Protein AF-A0A7L8S6F4-F1 (afdb_monomer)

Nearest PDB structures (foldseek):
  7e0g-assembly1_A  TM=5.925E-01  e=4.166E-01  Homo sapiens
  7xw8-assembly1_A  TM=5.913E-01  e=4.939E-01  Homo sapiens
  7vqt-assembly1_A  TM=5.983E-01  e=5.857E-01  Homo sapiens
  7vqu-assembly1_A  TM=6.036E-01  e=7.350E-01  Homo sapiens

Radius of gyration: 24.39 Å; Cα contacts (8 Å, |Δi|>4): 99; chains: 1; bounding box: 61×36×67 Å

Sequence (173 aa):
MVETLMPSITRRNLLSTAAASISASNVPLAGSTSPPLQEGNHSDPVLPLWEKWFTTHKHCGELCRQQQRLETRLFEIVRDLTDDERDEAWNAADEALGYSRACQAEAEIMNEEQSLVKALWNTPARSLVGIIAKLHSVVECEDPGDTLKITPWPELRSILTDLVQLNDRGRTI

Secondary structure (DSSP, 8-state):
-----PPPP-TTTHHHHHHHHHHHHTS---S--PPP--------THHHHHHHHHHHHHHHHHHHHHHHHHHHHHHHHHTTS-HHHHHHHHHHHHHHH-HHHHHHHHHHHHHHHHHHHHHHHHSPP-SHHHHHHHHHHHHHHHSTTS---STTHHHHHHHHHHHHHHHHHHT--

Structure (mmCIF, N/CA/C/O backbone):
data_AF-A0A7L8S6F4-F1
#
_entry.id   AF-A0A7L8S6F4-F1
#
loop_
_atom_site.group_PDB
_atom_site.id
_atom_site.type_symbol
_atom_site.label_atom_id
_atom_site.label_alt_id
_atom_site.label_comp_id
_atom_site.label_asym_id
_atom_site.label_entity_id
_atom_site.label_seq_id
_atom_site.pdbx_PDB_ins_code
_atom_site.Cartn_x
_atom_site.Cartn_y
_atom_site.Cartn_z
_atom_site.occupancy
_atom_site.B_iso_or_equiv
_atom_site.auth_seq_id
_atom_site.auth_comp_id
_atom_site.auth_asym_id
_atom_site.auth_atom_id
_atom_site.pdbx_PDB_model_num
ATOM 1 N N . MET A 1 1 ? -28.296 21.340 30.838 1.00 33.81 1 MET A N 1
ATOM 2 C CA . MET A 1 1 ? -27.771 20.275 29.958 1.00 33.81 1 MET A CA 1
ATOM 3 C C . MET A 1 1 ? -26.275 20.478 29.851 1.00 33.81 1 MET A C 1
ATOM 5 O O . MET A 1 1 ? -25.868 21.478 29.281 1.00 33.81 1 MET A O 1
ATOM 9 N N . VAL A 1 2 ? -25.474 19.623 30.489 1.00 31.45 2 VAL A N 1
ATOM 10 C CA . VAL A 1 2 ? -24.012 19.696 30.377 1.00 31.45 2 VAL A CA 1
ATOM 11 C C . VAL A 1 2 ? -23.629 18.815 29.195 1.00 31.45 2 VAL A C 1
ATOM 13 O O . VAL A 1 2 ? -23.638 17.591 29.292 1.00 31.45 2 VAL A O 1
ATOM 16 N N . GLU A 1 3 ? -23.409 19.445 28.049 1.00 36.94 3 GLU A N 1
ATOM 17 C CA . GLU A 1 3 ? -22.906 18.795 26.845 1.00 36.94 3 GLU A CA 1
ATOM 18 C C . GLU A 1 3 ? -21.477 18.332 27.153 1.00 36.94 3 GLU A C 1
ATOM 20 O O . GLU A 1 3 ? -20.541 19.128 27.222 1.00 36.94 3 GLU A O 1
ATOM 25 N N . THR A 1 4 ? -21.317 17.050 27.487 1.00 38.44 4 THR A N 1
ATOM 26 C CA . THR A 1 4 ? -19.996 16.483 27.775 1.00 38.44 4 THR A CA 1
ATOM 27 C C . THR A 1 4 ? -19.293 16.294 26.441 1.00 38.44 4 THR A C 1
ATOM 29 O O . THR A 1 4 ? -19.405 15.249 25.805 1.00 38.44 4 THR A O 1
ATOM 32 N N . LEU A 1 5 ? -18.617 17.348 25.986 1.00 46.56 5 LEU A N 1
ATOM 33 C CA . LEU A 1 5 ? -17.735 17.306 24.831 1.00 46.56 5 LEU A CA 1
ATOM 34 C C . LEU A 1 5 ? -16.648 16.267 25.140 1.00 46.56 5 LEU A C 1
ATOM 36 O O . LEU A 1 5 ? -15.807 16.489 26.014 1.00 46.56 5 LEU A O 1
ATOM 40 N N . MET A 1 6 ? -16.701 15.103 24.489 1.00 52.06 6 MET A N 1
ATOM 41 C CA . MET A 1 6 ? -15.647 14.098 24.621 1.00 52.06 6 MET A CA 1
ATOM 42 C C . MET A 1 6 ? -14.307 14.775 24.297 1.00 52.06 6 MET A C 1
ATOM 44 O O . MET A 1 6 ? -14.190 15.402 23.238 1.00 52.06 6 MET A O 1
ATOM 48 N N . PRO A 1 7 ? -13.311 14.718 25.197 1.00 58.59 7 PRO A N 1
ATOM 49 C CA . PRO A 1 7 ? -12.035 15.366 24.956 1.00 58.59 7 PRO A CA 1
ATOM 50 C C . PRO A 1 7 ? -11.411 14.776 23.694 1.00 58.59 7 PRO A C 1
ATOM 52 O O . PRO A 1 7 ? -11.362 13.557 23.523 1.00 58.59 7 PRO A O 1
ATOM 55 N N . SER A 1 8 ? -10.929 15.648 22.809 1.00 68.44 8 SER A N 1
ATOM 56 C CA . SER A 1 8 ? -10.252 15.213 21.592 1.00 68.44 8 SER A CA 1
ATOM 57 C C . SER A 1 8 ? -9.053 14.333 21.962 1.00 68.44 8 SER A C 1
ATOM 59 O O . SER A 1 8 ? -8.236 14.689 22.825 1.00 68.44 8 SER A O 1
ATOM 61 N N . ILE A 1 9 ? -8.969 13.154 21.348 1.00 77.94 9 ILE A N 1
ATOM 62 C CA . ILE A 1 9 ? -7.854 12.236 21.558 1.00 77.94 9 ILE A CA 1
ATOM 63 C C . ILE A 1 9 ? -6.636 12.814 20.835 1.00 77.94 9 ILE A C 1
ATOM 65 O O . ILE A 1 9 ? -6.632 13.033 19.628 1.00 77.94 9 ILE A O 1
ATOM 69 N N . THR A 1 10 ? -5.584 13.062 21.598 1.00 80.25 10 THR A N 1
ATOM 70 C CA . THR A 1 10 ? -4.287 13.564 21.147 1.00 80.25 10 THR A CA 1
ATOM 71 C C . THR A 1 10 ? -3.227 12.498 21.381 1.00 80.25 10 THR A C 1
ATOM 73 O O . THR A 1 10 ? -3.386 11.614 22.223 1.00 80.25 10 THR A O 1
ATOM 76 N N . ARG A 1 11 ? -2.069 12.622 20.726 1.00 80.19 11 ARG A N 1
ATOM 77 C CA . ARG A 1 11 ? -0.928 11.723 20.974 1.00 80.19 11 ARG A CA 1
ATOM 78 C C . ARG A 1 11 ? -0.573 11.607 22.466 1.00 80.19 11 ARG A C 1
ATOM 80 O O . ARG A 1 11 ? -0.154 10.546 22.910 1.00 80.19 11 ARG A O 1
ATOM 87 N N . ARG A 1 12 ? -0.730 12.692 23.237 1.00 82.00 12 ARG A N 1
ATOM 88 C CA . ARG A 1 12 ? -0.308 12.769 24.644 1.00 82.00 12 ARG A CA 1
ATOM 89 C C . ARG A 1 12 ? -1.273 12.079 25.612 1.00 82.00 12 ARG A C 1
ATOM 91 O O . ARG A 1 12 ? -0.820 11.591 26.639 1.00 82.00 12 ARG A O 1
ATOM 98 N N . ASN A 1 13 ? -2.572 12.050 25.310 1.00 87.31 13 ASN A N 1
ATOM 99 C CA . ASN A 1 13 ? -3.585 11.440 26.182 1.00 87.31 13 ASN A CA 1
ATOM 100 C C . ASN A 1 13 ? -4.117 10.096 25.656 1.00 87.31 13 ASN A C 1
ATOM 102 O O . ASN A 1 13 ? -4.720 9.375 26.442 1.00 87.31 13 ASN A O 1
ATOM 106 N N . LEU A 1 14 ? -3.829 9.715 24.402 1.00 86.25 14 LEU A N 1
ATOM 107 C CA . LEU A 1 14 ? -4.298 8.477 23.762 1.00 86.25 14 LEU A CA 1
ATOM 108 C C . LEU A 1 14 ? -4.160 7.237 24.656 1.00 86.25 14 LEU A C 1
ATOM 110 O O . LEU A 1 14 ? -5.142 6.536 24.885 1.00 86.25 14 LEU A O 1
ATOM 114 N N . LEU A 1 15 ? -2.961 6.988 25.192 1.00 88.50 15 LEU A N 1
ATOM 115 C CA . LEU A 1 15 ? -2.701 5.809 26.027 1.00 88.50 15 LEU A CA 1
ATOM 116 C C . LEU A 1 15 ? -3.517 5.827 27.327 1.00 88.50 15 LEU A C 1
ATOM 118 O O . LEU A 1 15 ? -4.040 4.799 27.746 1.00 88.50 15 LEU A O 1
ATOM 122 N N . SER A 1 16 ? -3.665 7.000 27.947 1.00 87.06 16 SER A N 1
ATOM 123 C CA . SER A 1 16 ? -4.456 7.156 29.171 1.00 87.06 16 SER A CA 1
ATOM 124 C C . SER A 1 16 ? -5.954 7.001 28.897 1.00 87.06 16 SER A C 1
ATOM 126 O O . SER A 1 16 ? -6.641 6.313 29.647 1.00 87.06 16 SER A O 1
ATOM 128 N N . THR A 1 17 ? -6.453 7.564 27.794 1.00 85.69 17 THR A N 1
ATOM 129 C CA . THR A 1 17 ? -7.844 7.409 27.353 1.00 85.69 17 THR A CA 1
ATOM 130 C C . THR A 1 17 ? -8.177 5.946 27.045 1.00 85.69 17 THR A C 1
ATOM 132 O O . THR A 1 17 ? -9.228 5.456 27.464 1.00 85.69 17 THR A O 1
ATOM 135 N N . ALA A 1 18 ? -7.274 5.222 26.376 1.00 86.69 18 ALA A N 1
ATOM 136 C CA . ALA A 1 18 ? -7.428 3.789 26.136 1.00 86.69 18 ALA A CA 1
ATOM 137 C C . ALA A 1 18 ? -7.465 2.997 27.456 1.00 86.69 18 ALA A C 1
ATOM 139 O O . ALA A 1 18 ? -8.395 2.224 27.682 1.00 86.69 18 ALA A O 1
ATOM 140 N N . ALA A 1 19 ? -6.522 3.252 28.372 1.00 86.69 19 ALA A N 1
ATOM 141 C CA . ALA A 1 19 ? -6.477 2.597 29.682 1.00 86.69 19 ALA A CA 1
ATOM 142 C C . ALA A 1 19 ? -7.744 2.849 30.523 1.00 86.69 19 ALA A C 1
ATOM 144 O O . ALA A 1 19 ? -8.267 1.927 31.156 1.00 86.69 19 ALA A O 1
ATOM 145 N N . ALA A 1 20 ? -8.276 4.074 30.498 1.00 86.88 20 ALA A N 1
ATOM 146 C CA . ALA A 1 20 ? -9.520 4.419 31.180 1.00 86.88 20 ALA A CA 1
ATOM 147 C C . ALA A 1 20 ? -10.725 3.669 30.588 1.00 86.88 20 ALA A C 1
ATOM 149 O O . ALA A 1 20 ? -11.556 3.167 31.339 1.00 86.88 20 ALA A O 1
ATOM 150 N N . SER A 1 21 ? -10.787 3.530 29.260 1.00 84.56 21 SER A N 1
ATOM 151 C CA . SER A 1 21 ? -11.870 2.810 28.569 1.00 84.56 21 SER A CA 1
ATOM 152 C C . SER A 1 21 ? -11.872 1.312 28.903 1.00 84.56 21 SER A C 1
ATOM 154 O O . SER A 1 21 ? -12.925 0.735 29.180 1.00 84.56 21 SER A O 1
ATOM 156 N N . ILE A 1 22 ? -10.686 0.694 28.957 1.00 86.00 22 ILE A N 1
ATOM 157 C CA . ILE A 1 22 ? -10.513 -0.698 29.405 1.00 86.00 22 ILE A CA 1
ATOM 158 C C . ILE A 1 22 ? -10.972 -0.843 30.862 1.00 86.00 22 ILE A C 1
ATOM 160 O O . ILE A 1 22 ? -11.735 -1.749 31.186 1.00 86.00 22 ILE A O 1
ATOM 164 N N . SER A 1 23 ? -10.558 0.082 31.733 1.00 86.81 23 SER A N 1
ATOM 165 C CA . SER A 1 23 ? -10.918 0.051 33.158 1.00 86.81 23 SER A CA 1
ATOM 166 C C . SER A 1 23 ? -12.426 0.217 33.380 1.00 86.81 23 SER A C 1
ATOM 168 O O . SER A 1 23 ? -13.000 -0.469 34.221 1.00 86.81 23 SER A O 1
ATOM 170 N N . ALA A 1 24 ? -13.081 1.084 32.602 1.00 78.06 24 ALA A N 1
ATOM 171 C CA . ALA A 1 24 ? -14.523 1.309 32.671 1.00 78.06 24 ALA A CA 1
ATOM 172 C C . ALA A 1 24 ? -15.339 0.093 32.202 1.00 78.06 24 ALA A C 1
ATOM 174 O O . ALA A 1 24 ? -16.404 -0.173 32.754 1.00 78.06 24 ALA A O 1
ATOM 175 N N . SER A 1 25 ? -14.823 -0.675 31.238 1.00 72.06 25 SER A N 1
ATOM 176 C CA . SER A 1 25 ? -15.494 -1.872 30.704 1.00 72.06 25 SER A CA 1
ATOM 177 C C . SER A 1 25 ? -15.594 -3.021 31.722 1.00 72.06 25 SER A C 1
ATOM 179 O O . SER A 1 25 ? -16.409 -3.922 31.549 1.00 72.06 25 SER A O 1
ATOM 181 N N . ASN A 1 26 ? -14.807 -2.973 32.805 1.00 66.31 26 ASN A N 1
ATOM 182 C CA . ASN A 1 26 ? -14.782 -3.987 33.864 1.00 66.31 26 ASN A CA 1
ATOM 183 C C . ASN A 1 26 ? -15.669 -3.646 35.078 1.00 66.31 26 ASN A C 1
ATOM 185 O O . ASN A 1 26 ? -15.738 -4.434 36.022 1.00 66.31 26 ASN A O 1
ATOM 189 N N . VAL A 1 27 ? -16.331 -2.483 35.092 1.00 67.88 27 VAL A N 1
ATOM 190 C CA . VAL A 1 27 ? -17.218 -2.084 36.194 1.00 67.88 27 VAL A CA 1
ATOM 191 C C . VAL A 1 27 ? -18.644 -2.563 35.894 1.00 67.88 27 VAL A C 1
ATOM 193 O O . VAL A 1 27 ? -19.195 -2.183 34.860 1.00 67.88 27 VAL A O 1
ATOM 196 N N . PRO A 1 28 ? -19.291 -3.351 36.778 1.00 55.34 28 PRO A N 1
ATOM 197 C CA . PRO A 1 28 ? -20.693 -3.713 36.610 1.00 55.34 28 PRO A CA 1
ATOM 198 C C . PRO A 1 28 ? -21.549 -2.446 36.624 1.00 55.34 28 PRO A C 1
ATOM 200 O O . PRO A 1 28 ? -21.630 -1.745 37.635 1.00 55.34 28 PRO A O 1
ATOM 203 N N . LEU A 1 29 ? -22.178 -2.132 35.493 1.00 55.91 29 LEU A N 1
ATOM 204 C CA . LEU A 1 29 ? -23.032 -0.960 35.374 1.00 55.91 29 LEU A CA 1
ATOM 205 C C . LEU A 1 29 ? -24.345 -1.219 36.122 1.00 55.91 29 LEU A C 1
ATOM 207 O O . LEU A 1 29 ? -25.278 -1.819 35.590 1.00 55.91 29 LEU A O 1
ATOM 211 N N . ALA A 1 30 ? -24.419 -0.770 37.374 1.00 50.16 30 ALA A N 1
ATOM 212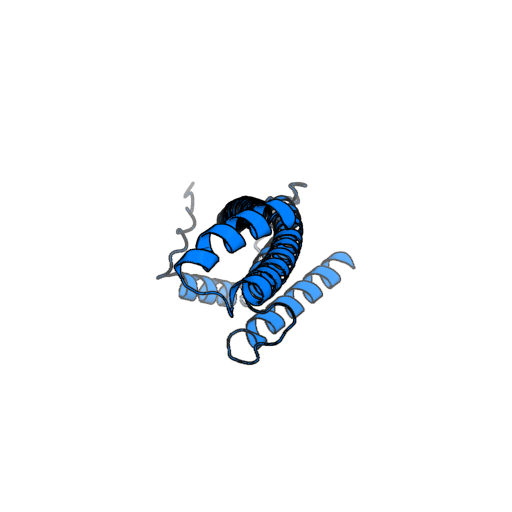 C CA . ALA A 1 30 ? -25.671 -0.715 38.110 1.00 50.16 30 ALA A CA 1
ATOM 213 C C . ALA A 1 30 ? -26.619 0.282 37.416 1.00 50.16 30 ALA A C 1
ATOM 215 O O . ALA A 1 30 ? -26.468 1.494 37.543 1.00 50.16 30 ALA A O 1
ATOM 216 N N . GLY A 1 31 ? -27.592 -0.242 36.667 1.00 53.81 31 GLY A N 1
ATOM 217 C CA . GLY A 1 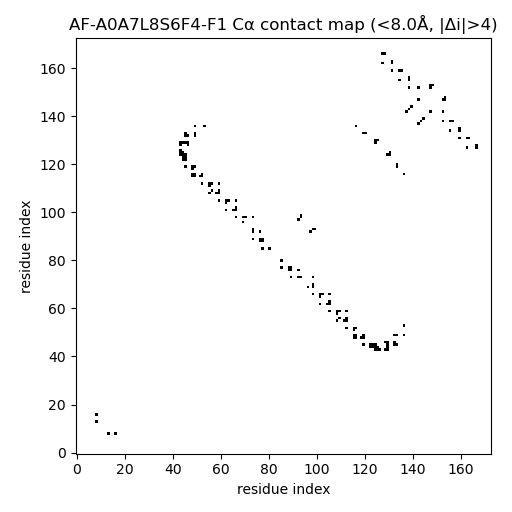31 ? -28.826 0.467 36.325 1.00 53.81 31 GLY A CA 1
ATOM 218 C C . GLY A 1 31 ? -28.744 1.583 35.280 1.00 53.81 31 GLY A C 1
ATOM 219 O O . GLY A 1 31 ? -29.536 2.516 35.367 1.00 53.81 31 GLY A O 1
ATOM 220 N N . SER A 1 32 ? -27.855 1.508 34.285 1.00 48.53 32 SER A N 1
ATOM 221 C CA . SER A 1 32 ? -27.918 2.438 33.147 1.00 48.53 32 SER A CA 1
ATOM 222 C C . SER A 1 32 ? -28.590 1.777 31.947 1.00 48.53 32 SER A C 1
ATOM 224 O O . SER A 1 32 ? -27.968 1.018 31.201 1.00 48.53 32 SER A O 1
ATOM 226 N N . THR A 1 33 ? -29.875 2.070 31.755 1.00 48.81 33 THR A N 1
ATOM 227 C CA . THR A 1 33 ? -30.593 1.797 30.508 1.00 48.81 33 THR A CA 1
ATOM 228 C C . THR A 1 33 ? -30.051 2.753 29.447 1.00 48.81 33 THR A C 1
ATOM 230 O O . THR A 1 33 ? -30.617 3.816 29.197 1.00 48.81 33 THR A O 1
ATOM 233 N N . SER A 1 34 ? -28.900 2.417 28.863 1.00 49.72 34 SER A N 1
ATOM 234 C CA . SER A 1 34 ? -28.453 3.100 27.650 1.00 49.72 34 SER A CA 1
ATOM 235 C C . SER A 1 34 ? -29.485 2.816 26.557 1.00 49.72 34 SER A C 1
ATOM 237 O O . SER A 1 34 ? -29.903 1.660 26.423 1.00 49.72 34 SER A O 1
ATOM 239 N N . PRO A 1 35 ? -29.935 3.827 25.792 1.00 44.19 35 PRO A N 1
ATOM 240 C CA . PRO A 1 35 ? -30.731 3.570 24.603 1.00 44.19 35 PRO A CA 1
ATOM 241 C C . PRO A 1 35 ? -29.958 2.575 23.731 1.00 44.19 35 PRO A C 1
ATOM 243 O O . PRO A 1 35 ? -28.730 2.706 23.651 1.00 44.19 35 PRO A O 1
ATOM 246 N N . PRO A 1 36 ? -30.621 1.586 23.104 1.00 43.25 36 PRO A N 1
ATOM 247 C CA . PRO A 1 36 ? -29.945 0.720 22.150 1.00 43.25 36 PRO A CA 1
ATOM 248 C C . PRO A 1 36 ? -29.215 1.625 21.161 1.00 43.25 36 PRO A C 1
ATOM 250 O O . PRO A 1 36 ? -29.810 2.586 20.660 1.00 43.25 36 PRO A O 1
ATOM 253 N N . LEU A 1 37 ? -27.914 1.370 20.970 1.00 50.16 37 LEU A N 1
ATOM 254 C CA . LEU A 1 37 ? -27.124 2.025 19.936 1.00 50.16 37 LEU A CA 1
ATOM 255 C C . LEU A 1 37 ? -27.976 1.959 18.677 1.00 50.16 37 LEU A C 1
ATOM 257 O O . LEU A 1 37 ? -28.297 0.866 18.219 1.00 50.16 37 LEU A O 1
ATOM 261 N N . GLN A 1 38 ? -28.449 3.112 18.204 1.00 46.22 38 GLN A N 1
ATOM 262 C CA . GLN A 1 38 ? -29.207 3.160 16.971 1.00 46.22 38 GLN A CA 1
ATOM 263 C C . GLN A 1 38 ? -28.276 2.592 15.905 1.00 46.22 38 GLN A C 1
ATOM 265 O O . GLN A 1 38 ? -27.339 3.268 15.480 1.00 46.22 38 GLN A O 1
ATOM 270 N N . GLU A 1 39 ? -28.531 1.349 15.498 1.00 48.00 39 GLU A N 1
ATOM 271 C CA . GLU A 1 39 ? -28.074 0.759 14.247 1.00 48.00 39 GLU A CA 1
ATOM 272 C C . GLU A 1 39 ? -28.745 1.542 13.113 1.00 48.00 39 GLU A C 1
ATOM 274 O O . GLU A 1 39 ? -29.590 1.061 12.363 1.00 48.00 39 GLU A O 1
ATOM 279 N N . GLY A 1 40 ? -28.422 2.832 13.020 1.00 46.78 40 GLY A N 1
ATOM 280 C CA . GLY A 1 40 ? -28.586 3.563 11.789 1.00 46.78 40 GLY A CA 1
ATOM 281 C C . GLY A 1 40 ? -27.735 2.815 10.782 1.00 46.78 40 GLY A C 1
ATOM 282 O O . GLY A 1 40 ? -26.536 2.659 10.999 1.00 46.78 40 GLY A O 1
ATOM 283 N N . ASN A 1 41 ? -28.383 2.336 9.723 1.00 55.19 41 ASN A N 1
ATOM 284 C CA . ASN A 1 41 ? -27.862 1.601 8.568 1.00 55.19 41 ASN A CA 1
ATOM 285 C C . ASN A 1 41 ? -26.812 2.403 7.756 1.00 55.19 41 ASN A C 1
ATOM 287 O O . ASN A 1 41 ? -26.786 2.410 6.527 1.00 55.19 41 ASN A O 1
ATOM 291 N N . HIS A 1 42 ? -25.981 3.179 8.442 1.00 60.72 42 HIS A N 1
ATOM 292 C CA . HIS A 1 42 ? -24.924 3.990 7.895 1.00 60.72 42 HIS A CA 1
ATOM 293 C C . HIS A 1 42 ? -23.727 3.075 7.692 1.00 60.72 42 HIS A C 1
ATOM 295 O O . HIS A 1 42 ? -22.948 2.840 8.616 1.00 60.72 42 HIS A O 1
ATOM 301 N N . SER A 1 43 ? -23.613 2.552 6.470 1.00 82.81 43 SER A N 1
ATOM 302 C CA . SER A 1 43 ? -22.406 1.885 5.987 1.00 82.81 43 SER A CA 1
ATOM 303 C C . SER A 1 43 ? -21.165 2.647 6.452 1.00 82.81 43 SER A C 1
ATOM 305 O O . SER A 1 43 ? -21.107 3.877 6.354 1.00 82.81 43 SER A O 1
ATOM 307 N N . ASP A 1 44 ? -20.182 1.922 6.979 1.00 90.88 44 ASP A N 1
ATOM 308 C CA . ASP A 1 44 ? -18.964 2.529 7.498 1.00 90.88 44 ASP A CA 1
ATOM 309 C C . ASP A 1 44 ? -18.235 3.288 6.368 1.00 90.88 44 ASP A C 1
ATOM 311 O O . ASP A 1 44 ? -17.955 2.698 5.318 1.00 90.88 44 ASP A O 1
ATOM 315 N N . PRO A 1 45 ? -17.938 4.591 6.545 1.00 94.56 45 PRO A N 1
ATOM 316 C CA . PRO A 1 45 ? -17.349 5.421 5.495 1.00 94.56 45 PRO A CA 1
ATOM 317 C C . PRO A 1 45 ? -15.921 5.004 5.113 1.00 94.56 45 PRO A C 1
ATOM 319 O O . PRO A 1 45 ? -15.429 5.416 4.064 1.00 94.56 45 PRO A O 1
ATOM 322 N N . VAL A 1 46 ? -15.249 4.190 5.934 1.00 95.69 46 VAL A N 1
ATOM 323 C CA . VAL A 1 46 ? -13.911 3.657 5.646 1.00 95.69 46 VAL A CA 1
ATOM 324 C C . VAL A 1 46 ? -13.951 2.588 4.552 1.00 95.69 46 VAL A C 1
ATOM 326 O O . VAL A 1 46 ? -12.999 2.478 3.786 1.00 95.69 46 VAL A O 1
ATOM 329 N N . LEU A 1 47 ? -15.036 1.817 4.441 1.00 95.69 47 LEU A N 1
ATOM 330 C CA . LEU A 1 47 ? -15.103 0.660 3.539 1.00 95.69 47 LEU A CA 1
ATOM 331 C C . LEU A 1 47 ? -14.942 0.998 2.051 1.00 95.69 47 LEU A C 1
ATOM 333 O O . LEU A 1 47 ? -14.078 0.385 1.427 1.00 95.69 47 LEU A O 1
ATOM 337 N N . PRO A 1 48 ? -15.668 1.973 1.465 1.00 96.50 48 PRO A N 1
ATOM 338 C CA . PRO A 1 48 ? -15.465 2.314 0.056 1.00 96.50 48 PRO A CA 1
ATOM 339 C C . PRO A 1 48 ? -14.056 2.863 -0.221 1.00 96.50 48 PRO A C 1
ATOM 341 O O . PRO A 1 48 ? -13.504 2.646 -1.298 1.00 96.50 48 PRO A O 1
ATOM 344 N N . LEU A 1 49 ? -13.444 3.551 0.752 1.00 97.75 49 LEU A N 1
ATOM 345 C CA . LEU A 1 49 ? -12.059 4.017 0.641 1.00 97.75 49 LEU A CA 1
ATOM 346 C C . LEU A 1 49 ? -11.075 2.848 0.673 1.00 97.75 49 LEU A C 1
ATOM 348 O O . LEU A 1 49 ? -10.122 2.843 -0.100 1.00 97.75 49 LEU A O 1
ATOM 352 N N . TRP A 1 50 ? -11.314 1.864 1.542 1.00 97.94 50 TRP A N 1
ATOM 353 C CA . TRP A 1 50 ? -10.493 0.662 1.648 1.00 97.94 50 TRP A CA 1
ATOM 354 C C . TRP A 1 50 ? -10.583 -0.205 0.398 1.00 97.94 50 TRP A C 1
ATOM 356 O O . TRP A 1 50 ? -9.550 -0.621 -0.107 1.00 97.94 50 TRP A O 1
ATOM 366 N N . GLU A 1 51 ? -11.781 -0.430 -0.139 1.00 97.69 51 GLU A N 1
ATOM 367 C CA . GLU A 1 51 ? -11.974 -1.230 -1.354 1.00 97.69 51 GLU A CA 1
ATOM 368 C C . GLU A 1 51 ? -11.262 -0.597 -2.554 1.00 97.69 51 GLU A C 1
ATOM 370 O O . GLU A 1 51 ? -10.525 -1.267 -3.289 1.00 97.69 51 GLU A O 1
ATOM 375 N N . LYS A 1 52 ? -11.423 0.724 -2.710 1.00 97.81 52 LYS A N 1
ATOM 376 C CA . LYS A 1 52 ? -10.737 1.468 -3.761 1.00 97.81 52 LYS A CA 1
ATOM 377 C C . LYS A 1 52 ? -9.222 1.441 -3.554 1.00 97.81 52 LYS A C 1
ATOM 379 O O . LYS A 1 52 ? -8.503 1.100 -4.486 1.00 97.81 52 LYS A O 1
ATOM 384 N N . TRP A 1 53 ? -8.743 1.733 -2.341 1.00 97.88 53 TRP A N 1
ATOM 385 C CA . TRP A 1 53 ? -7.318 1.658 -2.007 1.00 97.88 53 TRP A CA 1
ATOM 386 C C . TRP A 1 53 ? -6.742 0.273 -2.299 1.00 97.88 53 TRP A C 1
ATOM 388 O O . TRP A 1 53 ? -5.720 0.188 -2.962 1.00 97.88 53 TRP A O 1
ATOM 398 N N . PHE A 1 54 ? -7.394 -0.807 -1.867 1.00 96.88 54 PHE A N 1
ATOM 399 C CA . PHE A 1 54 ? -6.875 -2.164 -2.024 1.00 96.88 54 PHE A CA 1
ATOM 400 C C . PHE A 1 54 ? -6.760 -2.559 -3.499 1.00 96.88 54 PHE A C 1
ATOM 402 O O . PHE A 1 54 ? -5.752 -3.131 -3.911 1.00 96.88 54 PHE A O 1
ATOM 409 N N . THR A 1 55 ? -7.745 -2.183 -4.318 1.00 97.38 55 THR A N 1
ATOM 410 C CA . THR A 1 55 ? -7.689 -2.386 -5.773 1.00 97.38 55 THR A CA 1
ATOM 411 C C . THR A 1 55 ? -6.537 -1.595 -6.401 1.00 97.38 55 THR A C 1
ATOM 413 O O . THR A 1 55 ? -5.743 -2.155 -7.160 1.00 97.38 55 THR A O 1
ATOM 416 N N . THR A 1 56 ? -6.398 -0.312 -6.051 1.00 97.19 56 THR A N 1
ATOM 417 C CA . THR A 1 56 ? -5.307 0.547 -6.535 1.00 97.19 56 THR A CA 1
ATOM 418 C C . THR A 1 56 ? -3.937 0.042 -6.070 1.00 97.19 56 THR A C 1
ATOM 420 O O . THR A 1 56 ? -3.015 0.000 -6.874 1.00 97.19 56 THR A O 1
ATOM 423 N N . HIS A 1 57 ? -3.807 -0.426 -4.827 1.00 95.88 57 HIS A N 1
ATOM 424 C CA . HIS A 1 57 ? -2.583 -0.997 -4.256 1.00 95.88 57 HIS A CA 1
ATOM 425 C C . HIS A 1 57 ? -2.116 -2.237 -5.031 1.00 95.88 57 HIS A C 1
ATOM 427 O O . HIS A 1 57 ? -0.941 -2.365 -5.381 1.00 95.88 57 HIS A O 1
ATOM 433 N N . LYS A 1 58 ? -3.042 -3.142 -5.382 1.00 95.62 58 LYS A N 1
ATOM 434 C CA . LYS A 1 58 ? -2.714 -4.305 -6.223 1.00 95.62 58 LYS A CA 1
ATOM 435 C C . LYS A 1 58 ? -2.219 -3.882 -7.603 1.00 95.62 58 LYS A C 1
ATOM 437 O O . LYS A 1 58 ? -1.209 -4.414 -8.064 1.00 95.62 58 LYS A O 1
ATOM 442 N N . HIS A 1 59 ? -2.876 -2.900 -8.216 1.00 96.25 59 HIS A N 1
ATOM 443 C CA . HIS A 1 59 ? -2.474 -2.376 -9.519 1.00 96.25 59 HIS A CA 1
ATOM 444 C C . HIS A 1 59 ? -1.114 -1.658 -9.458 1.00 96.25 59 HIS A C 1
ATOM 446 O O . HIS A 1 59 ? -0.268 -1.873 -10.323 1.00 96.25 59 HIS A O 1
ATOM 452 N N . CYS A 1 60 ? -0.851 -0.888 -8.401 1.00 95.00 60 CYS A N 1
ATOM 453 C CA . CYS A 1 60 ? 0.445 -0.260 -8.141 1.00 95.00 60 CYS A CA 1
ATOM 454 C C . CYS A 1 60 ? 1.565 -1.312 -8.114 1.00 95.00 60 CYS A C 1
ATOM 456 O O . CYS A 1 60 ? 2.543 -1.214 -8.854 1.00 95.00 60 CYS A O 1
ATOM 458 N N . GLY A 1 61 ? 1.366 -2.403 -7.364 1.00 93.69 61 GLY A N 1
ATOM 459 C CA . GLY A 1 61 ? 2.318 -3.513 -7.318 1.00 93.69 61 GLY A CA 1
ATOM 460 C C . GLY A 1 61 ? 2.514 -4.225 -8.663 1.00 93.69 61 GLY A C 1
ATOM 461 O O . GLY A 1 61 ? 3.601 -4.733 -8.942 1.00 93.69 61 GLY A O 1
ATOM 462 N N . GLU A 1 62 ? 1.489 -4.288 -9.514 1.00 96.06 62 GLU A N 1
ATOM 463 C CA . GLU A 1 62 ? 1.616 -4.819 -10.875 1.00 96.06 62 GLU A CA 1
ATOM 464 C C . GLU A 1 62 ? 2.437 -3.900 -11.776 1.00 96.06 62 GLU A C 1
ATOM 466 O O . GLU A 1 62 ? 3.360 -4.390 -12.430 1.00 96.06 62 GLU A O 1
ATOM 471 N N . LEU A 1 63 ? 2.150 -2.596 -11.781 1.00 96.12 63 LEU A N 1
ATOM 472 C CA . LEU A 1 63 ? 2.889 -1.619 -12.580 1.00 96.12 63 LEU A CA 1
ATOM 473 C C . LEU A 1 63 ? 4.350 -1.523 -12.151 1.00 96.12 63 LEU A C 1
ATOM 475 O O . LEU A 1 63 ? 5.216 -1.565 -13.019 1.00 96.12 63 LEU A O 1
ATOM 479 N N . CYS A 1 64 ? 4.631 -1.533 -10.848 1.00 94.81 64 CYS A N 1
ATOM 480 C CA . CYS A 1 64 ? 5.996 -1.551 -10.326 1.00 94.81 64 CYS A CA 1
ATOM 481 C C . CYS A 1 64 ? 6.779 -2.772 -10.834 1.00 94.81 64 CYS A C 1
ATOM 483 O O . CYS A 1 64 ? 7.886 -2.657 -11.358 1.00 94.81 64 CYS A O 1
ATOM 485 N N . ARG A 1 65 ? 6.171 -3.968 -10.806 1.00 95.75 65 ARG A N 1
ATOM 486 C CA . ARG A 1 65 ? 6.800 -5.174 -11.376 1.00 95.75 65 ARG A CA 1
ATOM 487 C C . ARG A 1 65 ? 7.031 -5.066 -12.884 1.00 95.75 65 ARG A C 1
ATOM 489 O O . ARG A 1 65 ? 7.995 -5.644 -13.385 1.00 95.75 65 ARG A O 1
ATOM 496 N N . GLN A 1 66 ? 6.149 -4.394 -13.624 1.00 96.12 66 GLN A N 1
ATOM 497 C CA . GLN A 1 66 ? 6.358 -4.167 -15.057 1.00 96.12 66 GLN A CA 1
ATOM 498 C C . GLN A 1 66 ? 7.476 -3.152 -15.307 1.00 96.12 66 GLN A C 1
ATOM 500 O O . GLN A 1 66 ? 8.338 -3.424 -16.142 1.00 96.12 66 GLN A O 1
ATOM 505 N N . GLN A 1 67 ? 7.513 -2.043 -14.564 1.00 95.56 67 GLN A N 1
ATOM 506 C CA . GLN A 1 67 ? 8.584 -1.050 -14.637 1.00 95.56 67 GLN A CA 1
ATOM 507 C C . GLN A 1 67 ? 9.942 -1.705 -14.354 1.00 95.56 67 GLN A C 1
ATOM 509 O O . GLN A 1 67 ? 10.828 -1.602 -15.196 1.00 95.56 67 GLN A O 1
ATOM 514 N N . GLN A 1 68 ? 10.075 -2.498 -13.285 1.00 95.81 68 GLN A N 1
ATOM 515 C CA . GLN A 1 68 ? 11.335 -3.171 -12.927 1.00 95.81 68 GLN A CA 1
ATOM 516 C C . GLN A 1 68 ? 11.816 -4.144 -14.012 1.00 95.81 68 GLN A C 1
ATOM 518 O O . GLN A 1 68 ? 13.014 -4.281 -14.279 1.00 95.81 68 GLN A O 1
ATOM 523 N N . ARG A 1 69 ? 10.881 -4.836 -14.677 1.00 96.81 69 ARG A N 1
ATOM 524 C CA . ARG A 1 69 ? 11.201 -5.706 -15.819 1.00 96.81 69 ARG A CA 1
ATOM 525 C C . ARG A 1 69 ? 11.715 -4.901 -17.004 1.00 96.81 69 ARG A C 1
ATOM 527 O O . ARG A 1 69 ? 12.665 -5.332 -17.652 1.00 96.81 69 ARG A O 1
ATOM 534 N N . LEU A 1 70 ? 11.084 -3.769 -17.309 1.00 96.31 70 LEU A N 1
ATOM 535 C CA . LEU A 1 70 ? 11.511 -2.890 -18.395 1.00 96.31 70 LEU A CA 1
ATOM 536 C C . LEU A 1 70 ? 12.860 -2.239 -18.078 1.00 96.31 70 LEU A C 1
ATOM 538 O O . LEU A 1 70 ? 13.725 -2.247 -18.945 1.00 96.31 70 LEU A O 1
ATOM 542 N N . GLU A 1 71 ? 13.075 -1.797 -16.839 1.00 95.06 71 GLU A N 1
ATOM 543 C CA . GLU A 1 71 ? 14.354 -1.272 -16.350 1.00 95.06 71 GLU A CA 1
ATOM 544 C C . GLU A 1 71 ? 15.476 -2.295 -16.530 1.00 95.06 71 GLU A C 1
ATOM 546 O O . GLU A 1 71 ? 16.516 -1.983 -17.103 1.00 95.06 71 GLU A O 1
ATOM 551 N N . THR A 1 72 ? 15.234 -3.551 -16.142 1.00 96.12 72 THR A N 1
ATOM 552 C CA . THR A 1 72 ? 16.203 -4.640 -16.334 1.00 96.12 72 THR A CA 1
ATOM 553 C C . THR A 1 72 ? 16.558 -4.817 -17.814 1.00 96.12 72 THR A C 1
ATOM 555 O O . THR A 1 72 ? 17.726 -4.970 -18.160 1.00 96.12 72 THR A O 1
ATOM 558 N N . ARG A 1 73 ? 15.565 -4.784 -18.714 1.00 95.44 73 ARG A N 1
ATOM 559 C CA . ARG A 1 73 ? 15.805 -4.929 -20.162 1.00 95.44 73 ARG A CA 1
ATOM 560 C C . ARG A 1 73 ? 16.550 -3.733 -20.743 1.00 95.44 73 ARG A C 1
ATOM 562 O O . ARG A 1 73 ? 17.429 -3.926 -21.574 1.00 95.44 73 ARG A O 1
ATOM 569 N N . LEU A 1 74 ? 16.194 -2.529 -20.312 1.00 93.88 74 LEU A N 1
ATOM 570 C CA . LEU A 1 74 ? 16.828 -1.288 -20.734 1.00 93.88 74 LEU A CA 1
ATOM 571 C C . LEU A 1 74 ? 18.296 -1.266 -20.300 1.00 93.88 74 LEU A C 1
ATOM 573 O O . LEU A 1 74 ? 19.172 -1.014 -21.120 1.00 93.88 74 LEU A O 1
ATOM 577 N N . PHE A 1 75 ? 18.565 -1.649 -19.049 1.00 92.94 75 PHE A N 1
ATOM 578 C CA . PHE A 1 7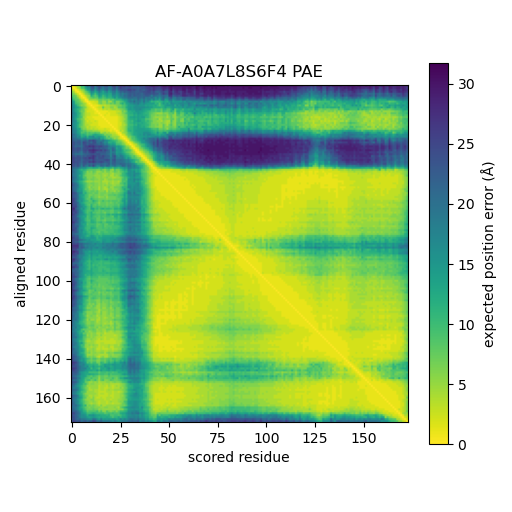5 ? 19.914 -1.797 -18.517 1.00 92.94 75 PHE A CA 1
ATOM 579 C C . PHE A 1 75 ? 20.742 -2.806 -19.321 1.00 92.94 75 PHE A C 1
ATOM 581 O O . PHE A 1 75 ? 21.861 -2.491 -19.708 1.00 92.94 75 PHE A O 1
ATOM 588 N N . GLU A 1 76 ? 20.198 -3.986 -19.636 1.00 94.75 76 GLU A N 1
ATOM 589 C CA . GLU A 1 76 ? 20.909 -4.985 -20.451 1.00 94.75 76 GLU A CA 1
ATOM 590 C C . GLU A 1 76 ? 21.233 -4.491 -21.870 1.00 94.75 76 GLU A C 1
ATOM 592 O O . GLU A 1 76 ? 22.270 -4.862 -22.411 1.00 94.75 76 GLU A O 1
ATOM 597 N N . ILE A 1 77 ? 20.391 -3.642 -22.471 1.00 93.56 77 ILE A N 1
ATOM 598 C CA . ILE A 1 77 ? 20.666 -3.057 -23.795 1.00 93.56 77 ILE A CA 1
ATOM 599 C C . ILE A 1 77 ? 21.850 -2.088 -23.733 1.00 93.56 77 ILE A C 1
ATOM 601 O O . ILE A 1 77 ? 22.670 -2.066 -24.649 1.00 93.56 77 ILE A O 1
ATOM 605 N N . VAL A 1 78 ? 21.937 -1.283 -22.672 1.00 92.81 78 VAL A N 1
ATOM 606 C CA . VAL A 1 78 ? 22.882 -0.160 -22.623 1.00 92.81 78 VAL A CA 1
ATOM 607 C C . VAL A 1 78 ? 24.154 -0.422 -21.815 1.00 92.81 78 VAL A C 1
ATOM 609 O O . VAL A 1 78 ? 25.075 0.393 -21.870 1.00 92.81 78 VAL A O 1
ATOM 612 N N . ARG A 1 79 ? 24.225 -1.525 -21.052 1.00 92.75 79 ARG A N 1
ATOM 613 C CA . ARG A 1 79 ? 25.303 -1.783 -20.075 1.00 92.75 79 ARG A CA 1
ATOM 614 C C . ARG A 1 79 ? 26.708 -1.740 -20.679 1.00 92.75 79 ARG A C 1
ATOM 616 O O . ARG A 1 79 ? 27.620 -1.257 -20.015 1.00 92.75 79 ARG A O 1
ATOM 623 N N . ASP A 1 80 ? 26.871 -2.235 -21.903 1.00 92.94 80 ASP A N 1
ATOM 624 C CA . ASP A 1 80 ? 28.187 -2.403 -22.537 1.00 92.94 80 ASP A CA 1
ATOM 625 C C . ASP A 1 80 ? 28.508 -1.286 -23.556 1.00 92.94 80 ASP A C 1
ATOM 627 O O . ASP A 1 80 ? 29.501 -1.374 -24.280 1.00 92.94 80 ASP A O 1
ATOM 631 N N . LEU A 1 81 ? 27.680 -0.234 -23.614 1.00 92.94 81 LEU A N 1
ATOM 632 C CA . LEU A 1 81 ? 27.849 0.903 -24.522 1.00 92.94 81 LEU A CA 1
ATOM 633 C C . LEU A 1 81 ? 28.730 2.003 -23.920 1.00 92.94 81 LEU A C 1
ATOM 635 O O . LEU A 1 81 ? 28.727 2.247 -22.704 1.00 92.94 81 LEU A O 1
ATOM 639 N N . THR A 1 82 ? 29.443 2.713 -24.798 1.00 91.81 82 THR A N 1
ATOM 640 C CA . THR A 1 82 ? 30.137 3.951 -24.424 1.00 91.81 82 THR A CA 1
ATOM 641 C C . THR A 1 82 ? 29.130 5.019 -23.991 1.00 91.81 82 THR A C 1
ATOM 643 O O . THR A 1 82 ? 27.945 4.929 -24.311 1.00 91.81 82 THR A O 1
ATOM 646 N N . ASP A 1 83 ? 29.574 6.026 -23.237 1.00 85.75 83 ASP A N 1
ATOM 647 C CA . ASP A 1 83 ? 28.661 7.054 -22.719 1.00 85.75 83 ASP A CA 1
ATOM 648 C C . ASP A 1 83 ? 27.942 7.821 -23.851 1.00 85.75 83 ASP A C 1
ATOM 650 O O . ASP A 1 83 ? 26.752 8.092 -23.722 1.00 85.75 83 ASP A O 1
ATOM 654 N N . ASP A 1 84 ? 28.610 8.066 -24.987 1.00 85.75 84 ASP A N 1
ATOM 655 C CA . ASP A 1 84 ? 28.010 8.734 -26.155 1.00 85.75 84 ASP A CA 1
ATOM 656 C C . ASP A 1 84 ? 26.946 7.861 -26.859 1.00 85.75 84 ASP A C 1
ATOM 658 O O . ASP A 1 84 ? 25.918 8.364 -27.306 1.00 85.75 84 ASP A O 1
ATOM 662 N N . GLU A 1 85 ? 27.156 6.542 -26.940 1.00 89.50 85 GLU A N 1
ATOM 663 C CA . GLU A 1 85 ? 26.204 5.592 -27.546 1.00 89.50 85 GLU A CA 1
ATOM 664 C C . GLU A 1 85 ? 25.024 5.272 -26.613 1.00 89.50 85 GLU A C 1
ATOM 666 O O . GLU A 1 85 ? 23.944 4.880 -27.066 1.00 89.50 85 GLU A O 1
ATOM 671 N N . ARG A 1 86 ? 25.222 5.431 -25.298 1.00 90.12 86 ARG A N 1
ATOM 672 C CA . ARG A 1 86 ? 24.244 5.085 -24.264 1.00 90.12 86 ARG A CA 1
ATOM 673 C C . ARG A 1 86 ? 22.981 5.927 -24.355 1.00 90.12 86 ARG A C 1
ATOM 675 O O . ARG A 1 86 ? 21.897 5.358 -24.268 1.00 90.12 86 ARG A O 1
ATOM 682 N N . ASP A 1 87 ? 23.102 7.239 -24.529 1.00 88.44 87 ASP A N 1
ATOM 683 C CA . ASP A 1 87 ? 21.945 8.143 -24.542 1.00 88.44 87 ASP A CA 1
ATOM 684 C C . ASP A 1 87 ? 21.042 7.895 -25.761 1.00 88.44 87 ASP A C 1
ATOM 686 O O . ASP A 1 87 ? 19.814 7.861 -25.643 1.00 88.44 87 ASP A O 1
ATOM 690 N N . GLU A 1 88 ? 21.633 7.667 -26.939 1.00 91.06 88 GLU A N 1
ATOM 691 C CA . GLU A 1 88 ? 20.876 7.340 -28.153 1.00 91.06 88 GLU A CA 1
ATOM 692 C C . GLU A 1 88 ? 20.209 5.963 -28.036 1.00 91.06 88 GLU A C 1
ATOM 694 O O . GLU A 1 88 ? 19.006 5.831 -28.284 1.00 91.06 88 GLU A O 1
ATOM 699 N N . ALA A 1 89 ? 20.953 4.951 -27.580 1.00 91.56 89 ALA A N 1
ATOM 700 C CA . ALA A 1 89 ? 20.418 3.610 -27.373 1.00 91.56 89 ALA A CA 1
ATOM 701 C C . ALA A 1 89 ? 19.328 3.571 -26.294 1.00 91.56 89 ALA A C 1
ATOM 703 O O . ALA A 1 89 ? 18.351 2.837 -26.445 1.00 91.56 89 ALA A O 1
ATOM 704 N N . TRP A 1 90 ? 19.459 4.372 -25.233 1.00 92.56 90 TRP A N 1
ATOM 705 C CA . TRP A 1 90 ? 18.451 4.502 -24.185 1.00 92.56 90 TRP A CA 1
ATOM 706 C C . TRP A 1 90 ? 17.149 5.068 -24.738 1.00 92.56 90 TRP A C 1
ATOM 708 O O . TRP A 1 90 ? 16.099 4.464 -24.540 1.00 92.56 90 TRP A O 1
ATOM 718 N N . ASN A 1 91 ? 17.209 6.186 -25.467 1.00 91.50 91 ASN A N 1
ATOM 719 C CA . ASN A 1 91 ? 16.020 6.807 -26.051 1.00 91.50 91 ASN A CA 1
ATOM 720 C C . ASN A 1 91 ? 15.337 5.879 -27.067 1.00 91.50 91 ASN A C 1
ATOM 722 O O . ASN A 1 91 ? 14.119 5.718 -27.030 1.00 91.50 91 ASN A O 1
ATOM 726 N N . ALA A 1 92 ? 16.111 5.212 -27.930 1.00 93.88 92 ALA A N 1
ATOM 727 C CA . ALA A 1 92 ? 15.572 4.259 -28.899 1.00 93.88 92 ALA A CA 1
ATOM 728 C C . ALA A 1 92 ? 14.939 3.030 -28.220 1.00 93.88 92 ALA A C 1
ATOM 730 O O . ALA A 1 92 ? 13.868 2.563 -28.617 1.00 93.88 92 ALA A O 1
ATOM 731 N N . ALA A 1 93 ? 15.584 2.498 -27.179 1.00 93.31 93 ALA A N 1
ATOM 732 C CA . ALA A 1 93 ? 15.055 1.378 -26.415 1.00 93.31 93 ALA A CA 1
ATOM 733 C C . ALA A 1 93 ? 13.821 1.776 -25.596 1.00 93.31 93 ALA A C 1
ATOM 735 O O . ALA A 1 93 ? 12.879 0.992 -25.515 1.00 93.31 93 ALA A O 1
ATOM 736 N N . ASP A 1 94 ? 13.786 2.984 -25.037 1.00 94.50 94 ASP A N 1
ATOM 737 C CA . ASP A 1 94 ? 12.611 3.523 -24.359 1.00 94.50 94 ASP A CA 1
ATOM 738 C C . ASP A 1 94 ? 11.427 3.685 -25.320 1.00 94.50 94 ASP A C 1
ATOM 740 O O . ASP A 1 94 ? 10.323 3.244 -25.005 1.00 94.50 94 ASP A O 1
ATOM 744 N N . GLU A 1 95 ? 11.645 4.213 -26.526 1.00 94.38 95 GLU A N 1
ATOM 745 C CA . GLU A 1 95 ? 10.599 4.311 -27.551 1.00 94.38 95 GLU A CA 1
ATOM 746 C C . GLU A 1 95 ? 10.052 2.925 -27.938 1.00 94.38 95 GLU A C 1
ATOM 748 O O . GLU A 1 95 ? 8.837 2.732 -28.050 1.00 94.38 95 GLU A O 1
ATOM 753 N N . ALA A 1 96 ? 10.934 1.931 -28.079 1.00 93.88 96 ALA A N 1
ATOM 754 C CA . ALA A 1 96 ? 10.556 0.570 -28.449 1.00 93.88 96 ALA A CA 1
ATOM 755 C C . ALA A 1 96 ? 9.864 -0.211 -27.314 1.00 93.88 96 ALA A C 1
ATOM 757 O O . ALA A 1 96 ? 8.938 -0.988 -27.563 1.00 93.88 96 ALA A O 1
ATOM 758 N N . LEU A 1 97 ? 10.325 -0.049 -26.071 1.00 94.19 97 LEU A N 1
ATOM 759 C CA . LEU A 1 97 ? 9.866 -0.814 -24.906 1.00 94.19 97 LEU A CA 1
ATOM 760 C C . LEU A 1 97 ? 8.753 -0.101 -24.124 1.00 94.19 97 LEU A C 1
ATOM 762 O O . LEU A 1 97 ? 7.963 -0.757 -23.443 1.00 94.19 97 LEU A O 1
ATOM 766 N N . GLY A 1 98 ? 8.673 1.225 -24.229 1.00 94.75 98 GLY A N 1
ATOM 767 C CA . GLY A 1 98 ? 7.741 2.085 -23.507 1.00 94.75 98 GLY A CA 1
ATOM 768 C C . GLY A 1 98 ? 8.052 2.222 -22.016 1.00 94.75 98 GLY A C 1
ATOM 769 O O . GLY A 1 98 ? 7.110 2.257 -21.220 1.00 94.75 98 GLY A O 1
ATOM 770 N N . TYR A 1 99 ? 9.330 2.273 -21.627 1.00 94.50 99 TYR A N 1
ATOM 771 C CA . TYR A 1 99 ? 9.749 2.349 -20.223 1.00 94.50 99 TYR A CA 1
ATOM 772 C C . TYR A 1 99 ? 9.238 3.626 -19.541 1.00 94.50 99 TYR A C 1
ATOM 774 O O . TYR A 1 99 ? 8.547 3.539 -18.529 1.00 94.50 99 TYR A O 1
ATOM 782 N N . SER A 1 100 ? 9.446 4.798 -20.138 1.00 94.88 100 SER A N 1
ATOM 783 C CA . SER A 1 100 ? 8.983 6.089 -19.621 1.00 94.88 100 SER A CA 1
ATOM 784 C C . SER A 1 100 ? 7.464 6.136 -19.458 1.00 94.88 100 SER A C 1
ATOM 786 O O . SER A 1 100 ? 6.963 6.672 -18.471 1.00 94.88 100 SER A O 1
ATOM 788 N N . ARG A 1 101 ? 6.708 5.511 -20.375 1.00 95.69 101 ARG A N 1
ATOM 789 C CA . ARG A 1 101 ? 5.244 5.391 -20.251 1.00 95.69 101 ARG A CA 1
ATOM 790 C C . ARG A 1 101 ? 4.845 4.492 -19.079 1.00 95.69 101 ARG A C 1
ATOM 792 O O . ARG A 1 101 ? 3.871 4.797 -18.397 1.00 95.69 101 ARG A O 1
ATOM 799 N N . ALA A 1 102 ? 5.571 3.398 -18.845 1.00 95.62 102 ALA A N 1
ATOM 800 C CA . ALA A 1 102 ? 5.335 2.531 -17.693 1.00 95.62 102 ALA A CA 1
ATOM 801 C C . ALA A 1 102 ? 5.643 3.255 -16.372 1.00 95.62 102 ALA A C 1
ATOM 803 O O . ALA A 1 102 ? 4.821 3.201 -15.461 1.00 95.62 102 ALA A O 1
ATOM 804 N N . CYS A 1 103 ? 6.749 4.004 -16.306 1.00 94.81 103 CYS A N 1
ATOM 805 C CA . CYS A 1 103 ? 7.090 4.850 -15.158 1.00 94.81 103 CYS A CA 1
ATOM 806 C C . CYS A 1 103 ? 6.021 5.916 -14.890 1.00 94.81 103 CYS A C 1
ATOM 808 O O . CYS A 1 103 ? 5.645 6.145 -13.743 1.00 94.81 103 CYS A O 1
ATOM 810 N N . GLN A 1 104 ? 5.501 6.560 -15.939 1.00 96.94 104 GLN A N 1
ATOM 811 C CA . GLN A 1 104 ? 4.429 7.542 -15.790 1.00 96.94 104 GLN A CA 1
ATOM 812 C C . GLN A 1 104 ? 3.152 6.898 -15.233 1.00 96.94 104 GLN A C 1
ATOM 814 O O . GLN A 1 104 ? 2.571 7.421 -14.284 1.00 96.94 104 GLN A O 1
ATOM 819 N N . ALA A 1 105 ? 2.733 5.757 -15.786 1.00 95.75 105 ALA A N 1
ATOM 820 C CA . ALA A 1 105 ? 1.551 5.045 -15.309 1.00 95.75 105 ALA A CA 1
ATOM 821 C C . ALA A 1 105 ? 1.705 4.596 -13.844 1.00 95.75 105 ALA A C 1
ATOM 823 O O . ALA A 1 105 ? 0.772 4.736 -13.054 1.00 95.75 105 ALA A O 1
ATOM 824 N N . GLU A 1 106 ? 2.884 4.092 -13.466 1.00 95.81 106 GLU A N 1
ATOM 825 C CA . GLU A 1 106 ? 3.196 3.736 -12.079 1.00 95.81 106 GLU A CA 1
ATOM 826 C C . GLU A 1 106 ? 3.085 4.955 -11.155 1.00 95.81 106 GLU A C 1
ATOM 828 O O . GLU A 1 106 ? 2.412 4.886 -10.127 1.00 95.81 106 GLU A O 1
ATOM 833 N N . ALA A 1 107 ? 3.677 6.090 -11.539 1.00 96.12 107 ALA A N 1
ATOM 834 C CA . ALA A 1 107 ? 3.640 7.316 -10.748 1.00 96.12 107 ALA A CA 1
ATOM 835 C C . ALA A 1 107 ? 2.211 7.858 -10.561 1.00 96.12 107 ALA A C 1
ATOM 837 O O . ALA A 1 107 ? 1.851 8.301 -9.468 1.00 96.12 107 ALA A O 1
ATOM 838 N N . GLU A 1 108 ? 1.380 7.807 -11.605 1.00 97.56 108 GLU A N 1
ATOM 839 C CA . GLU A 1 108 ? -0.023 8.229 -11.545 1.00 97.56 108 GLU A CA 1
ATOM 840 C C . GLU A 1 108 ? -0.829 7.371 -10.558 1.00 97.56 108 GLU A C 1
ATOM 842 O O . GLU A 1 108 ? -1.531 7.914 -9.698 1.00 97.56 108 GLU A O 1
ATOM 847 N N . ILE A 1 109 ? -0.680 6.043 -10.624 1.00 96.69 109 ILE A N 1
ATOM 848 C CA . ILE A 1 109 ? -1.363 5.117 -9.711 1.00 96.69 109 ILE A CA 1
ATOM 849 C C . ILE A 1 109 ? -0.845 5.247 -8.284 1.00 96.69 109 ILE A C 1
ATOM 851 O O . ILE A 1 109 ? -1.648 5.262 -7.352 1.00 96.69 109 ILE A O 1
ATOM 855 N N . MET A 1 110 ? 0.464 5.397 -8.093 1.00 94.31 110 MET A N 1
ATOM 856 C CA . MET A 1 110 ? 1.056 5.588 -6.770 1.00 94.31 110 MET A CA 1
ATOM 857 C C . MET A 1 110 ? 0.544 6.876 -6.108 1.00 94.31 110 MET A C 1
ATOM 859 O O . MET A 1 110 ? 0.237 6.893 -4.915 1.00 94.31 110 MET A O 1
ATOM 863 N N . ASN A 1 111 ? 0.377 7.954 -6.880 1.00 97.44 111 ASN A N 1
ATOM 864 C CA . ASN A 1 111 ? -0.214 9.194 -6.381 1.00 97.44 111 ASN A CA 1
ATOM 865 C C . ASN A 1 111 ? -1.701 9.023 -6.012 1.00 97.44 111 ASN A C 1
ATOM 867 O O . ASN A 1 111 ? -2.150 9.536 -4.981 1.00 97.44 111 ASN A O 1
ATOM 871 N N . GLU A 1 112 ? -2.473 8.281 -6.814 1.00 97.06 112 GLU A N 1
ATOM 872 C CA . GLU A 1 112 ? -3.857 7.943 -6.464 1.00 97.06 112 GLU A CA 1
ATOM 873 C C . GLU A 1 11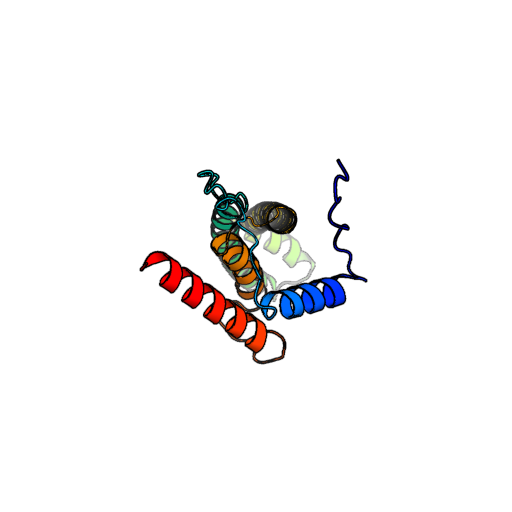2 ? -3.922 7.096 -5.183 1.00 97.06 112 GLU A C 1
ATOM 875 O O . GLU A 1 112 ? -4.685 7.419 -4.268 1.00 97.06 112 GLU A O 1
ATOM 880 N N . GLU A 1 113 ? -3.093 6.059 -5.080 1.00 96.81 113 GLU A N 1
ATOM 881 C CA . GLU A 1 113 ? -2.990 5.197 -3.904 1.00 96.81 113 GLU A CA 1
ATOM 882 C C . GLU A 1 113 ? -2.671 6.009 -2.643 1.00 96.81 113 GLU A C 1
ATOM 884 O O . GLU A 1 113 ? -3.343 5.861 -1.617 1.00 96.81 113 GLU A O 1
ATOM 889 N N . GLN A 1 114 ? -1.700 6.925 -2.731 1.00 94.81 114 GLN A N 1
ATOM 890 C CA . GLN A 1 114 ? -1.306 7.793 -1.625 1.00 94.81 114 GLN A CA 1
ATOM 891 C C . GLN A 1 114 ? -2.454 8.712 -1.177 1.00 94.81 114 GLN A C 1
ATOM 893 O O . GLN A 1 114 ? -2.650 8.953 0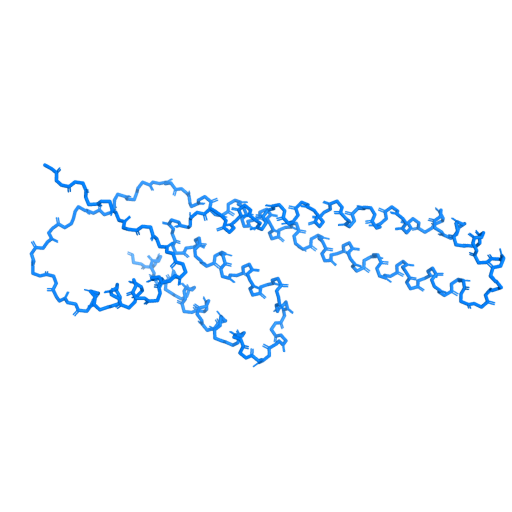.020 1.00 94.81 114 GLN A O 1
ATOM 898 N N . SER A 1 115 ? -3.250 9.214 -2.123 1.00 97.12 115 SER A N 1
ATOM 899 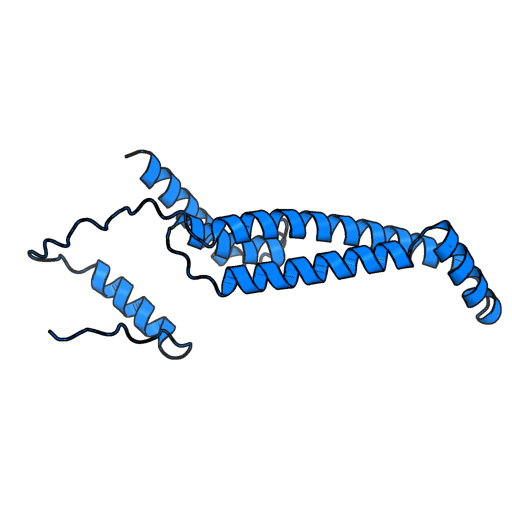C CA . SER A 1 115 ? -4.450 9.995 -1.814 1.00 97.12 115 SER A CA 1
ATOM 900 C C . SER A 1 115 ? -5.498 9.149 -1.082 1.00 97.12 115 SER A C 1
ATOM 902 O O . SER A 1 115 ? -6.054 9.579 -0.064 1.00 97.12 115 SER A O 1
ATOM 904 N N . LEU A 1 116 ? -5.724 7.915 -1.544 1.00 96.81 116 LEU A N 1
ATOM 905 C CA . LEU A 1 116 ? -6.704 6.997 -0.967 1.00 96.81 116 LEU A CA 1
ATOM 906 C C . LEU A 1 116 ? -6.319 6.541 0.437 1.00 96.81 116 LEU A C 1
ATOM 908 O O . LEU A 1 116 ? -7.154 6.613 1.339 1.00 96.81 116 LEU A O 1
ATOM 912 N N . VAL A 1 117 ? -5.063 6.144 0.657 1.00 94.88 117 VAL A N 1
ATOM 913 C CA . VAL A 1 117 ? -4.599 5.725 1.987 1.00 94.88 117 VAL A CA 1
ATOM 914 C C . VAL A 1 117 ? -4.695 6.893 2.972 1.00 94.88 117 VAL A C 1
ATOM 916 O O . VAL A 1 117 ? -5.192 6.736 4.087 1.00 94.88 117 VAL A O 1
ATOM 919 N N . LYS A 1 118 ? -4.352 8.116 2.546 1.00 95.62 118 LYS A N 1
ATOM 920 C CA . LYS A 1 118 ? -4.511 9.320 3.371 1.00 95.62 118 LYS A CA 1
ATOM 921 C C . LYS A 1 118 ? -5.979 9.584 3.718 1.00 95.62 118 LYS A C 1
ATOM 923 O O . LYS A 1 118 ? -6.286 9.893 4.872 1.00 95.62 118 LYS A O 1
ATOM 928 N N . ALA A 1 119 ? -6.891 9.475 2.754 1.00 96.81 119 ALA A N 1
ATOM 929 C CA . ALA A 1 119 ? -8.324 9.633 2.998 1.00 96.81 119 ALA A CA 1
ATOM 930 C C . ALA A 1 119 ? -8.860 8.557 3.960 1.00 96.81 119 ALA A C 1
ATOM 932 O O . ALA A 1 119 ? -9.601 8.875 4.895 1.00 96.81 119 ALA A O 1
ATOM 933 N N . LEU A 1 120 ? -8.432 7.306 3.779 1.00 96.44 120 LEU A N 1
ATOM 934 C CA . LEU A 1 120 ? -8.776 6.167 4.627 1.00 96.44 120 LEU A CA 1
ATOM 935 C C . LEU A 1 120 ? -8.356 6.401 6.084 1.00 96.44 120 LEU A C 1
ATOM 937 O O . LEU A 1 120 ? -9.169 6.237 6.997 1.00 96.44 120 LEU A O 1
ATOM 941 N N . TRP A 1 121 ? -7.124 6.859 6.325 1.00 94.31 121 TRP A N 1
ATOM 942 C CA . TRP A 1 121 ? -6.633 7.117 7.684 1.00 94.31 121 TRP A CA 1
ATOM 943 C C . TRP A 1 121 ? -7.350 8.275 8.373 1.00 94.31 121 TRP A C 1
ATOM 945 O O . TRP A 1 121 ? -7.677 8.160 9.558 1.00 94.31 121 TRP A O 1
ATOM 955 N N . ASN A 1 122 ? -7.664 9.336 7.627 1.00 95.75 122 ASN A N 1
ATOM 956 C CA . ASN A 1 122 ? -8.351 10.518 8.150 1.00 95.75 122 ASN A CA 1
ATOM 957 C C . ASN A 1 122 ? -9.854 10.309 8.387 1.00 95.75 122 ASN A C 1
ATOM 959 O O . ASN A 1 122 ? -10.470 11.085 9.115 1.00 95.75 122 ASN A O 1
ATOM 963 N N . THR A 1 123 ? -10.453 9.267 7.810 1.00 95.69 123 THR A N 1
ATOM 964 C CA . THR A 1 123 ? -11.877 8.953 7.982 1.00 95.69 123 THR A CA 1
ATOM 965 C C . THR A 1 123 ? -12.088 8.122 9.248 1.00 95.69 123 THR A C 1
ATOM 967 O O . THR A 1 123 ? -11.539 7.026 9.334 1.00 95.69 123 THR A O 1
ATOM 970 N N . PRO A 1 124 ? -12.852 8.569 10.261 1.00 93.06 124 PRO A N 1
ATOM 971 C CA . PRO A 1 124 ? -13.105 7.761 11.454 1.00 93.06 124 PRO A CA 1
ATOM 972 C C . PRO A 1 124 ? -13.864 6.472 11.110 1.00 93.06 124 PRO A C 1
ATOM 974 O O . PRO A 1 124 ? -14.911 6.535 10.464 1.00 93.06 124 PRO A O 1
ATOM 977 N N . ALA A 1 125 ? -13.360 5.325 11.572 1.00 93.06 125 ALA A N 1
ATOM 978 C CA . ALA A 1 125 ? -14.101 4.067 11.507 1.00 93.06 125 ALA A CA 1
ATOM 979 C C . ALA A 1 125 ? -15.307 4.139 12.452 1.00 93.06 125 ALA A C 1
ATOM 981 O O . ALA A 1 125 ? -15.195 4.662 13.564 1.00 93.06 125 ALA A O 1
ATOM 982 N N . ARG A 1 126 ? -16.456 3.631 12.004 1.00 93.06 126 ARG A N 1
ATOM 983 C CA . ARG A 1 126 ? -17.721 3.631 12.763 1.00 93.06 126 ARG A CA 1
ATOM 984 C C . ARG A 1 126 ? -18.209 2.222 13.098 1.00 93.06 126 ARG A C 1
ATOM 986 O O . ARG A 1 126 ? -19.238 2.069 13.742 1.00 93.06 126 ARG A O 1
ATOM 993 N N . SER A 1 127 ? -17.466 1.207 12.671 1.00 90.88 127 SER A N 1
ATOM 994 C CA . SER A 1 127 ? -17.762 -0.208 12.851 1.00 90.88 127 SER A CA 1
ATOM 995 C C . SER A 1 127 ? -16.483 -1.012 13.095 1.00 90.88 127 SER A C 1
ATOM 997 O O . SER A 1 127 ? -15.374 -0.568 12.782 1.00 90.88 127 SER A O 1
ATOM 999 N N . LEU A 1 128 ? -16.647 -2.238 13.601 1.00 92.00 128 LEU A N 1
ATOM 1000 C CA . LEU A 1 128 ? -15.552 -3.199 13.739 1.00 92.00 128 LEU A CA 1
ATOM 1001 C C . LEU A 1 128 ? -14.900 -3.515 12.383 1.00 92.00 128 LEU A C 1
ATOM 1003 O O . LEU A 1 128 ? -13.675 -3.546 12.288 1.00 92.00 128 LEU A O 1
ATOM 1007 N N . VAL A 1 129 ? -15.700 -3.658 11.320 1.00 93.69 129 VAL A N 1
ATOM 1008 C CA . VAL A 1 129 ? -15.202 -3.893 9.954 1.00 93.69 129 VAL A CA 1
ATOM 1009 C C . VAL A 1 129 ? -14.347 -2.719 9.465 1.00 93.69 129 VAL A C 1
ATOM 1011 O O . VAL A 1 129 ? -13.306 -2.937 8.854 1.00 93.69 129 VAL A O 1
ATOM 1014 N N . GLY A 1 130 ? -14.714 -1.475 9.788 1.00 94.38 130 GLY A N 1
ATOM 1015 C CA . GLY A 1 130 ? -13.896 -0.300 9.470 1.00 94.38 130 GLY A CA 1
ATOM 1016 C C . GLY A 1 130 ? -12.554 -0.275 10.210 1.00 94.38 130 GLY A C 1
ATOM 1017 O O . GLY A 1 130 ? -11.543 0.133 9.639 1.00 94.38 130 GLY A O 1
ATOM 1018 N N . ILE A 1 131 ? -12.506 -0.745 11.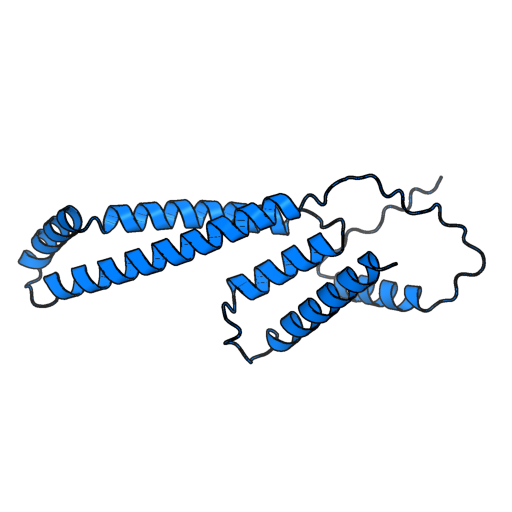463 1.00 95.62 131 ILE A N 1
ATOM 1019 C CA . ILE A 1 131 ? -11.247 -0.887 12.217 1.00 95.62 131 ILE A CA 1
ATOM 1020 C C . ILE A 1 131 ? -10.371 -1.981 11.590 1.00 95.62 131 ILE A C 1
ATOM 1022 O O . ILE A 1 131 ? -9.180 -1.753 11.372 1.00 95.62 131 ILE A O 1
ATOM 1026 N N . ILE A 1 132 ? -10.964 -3.132 11.247 1.00 95.94 132 ILE A N 1
ATOM 1027 C CA . ILE A 1 132 ? -10.292 -4.229 10.531 1.00 95.94 132 ILE A CA 1
ATOM 1028 C C . ILE A 1 132 ? -9.700 -3.715 9.216 1.00 95.94 132 ILE A C 1
ATOM 1030 O O . ILE A 1 132 ? -8.524 -3.944 8.956 1.00 95.94 1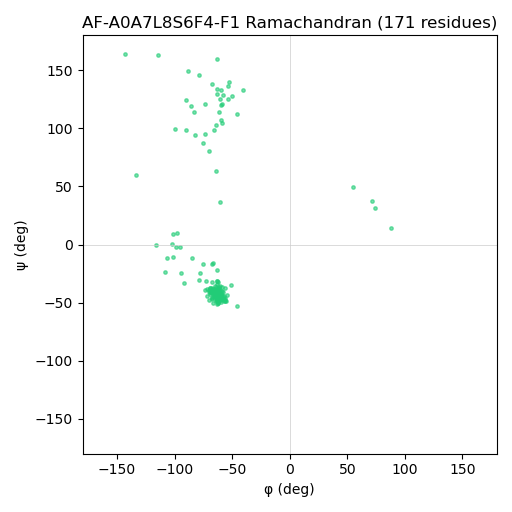32 ILE A O 1
ATOM 1034 N N . ALA A 1 133 ? -10.473 -2.964 8.426 1.00 96.38 133 ALA A N 1
ATOM 1035 C CA . ALA A 1 133 ? -10.031 -2.393 7.156 1.00 96.38 133 ALA A CA 1
ATOM 1036 C C . ALA A 1 133 ? -8.790 -1.493 7.314 1.00 96.38 133 ALA A C 1
ATOM 1038 O O . ALA A 1 133 ? -7.824 -1.617 6.557 1.00 96.38 133 ALA A O 1
ATOM 1039 N N . LYS A 1 134 ? -8.761 -0.629 8.338 1.00 96.88 134 LYS A N 1
ATOM 1040 C CA . LYS A 1 134 ? -7.586 0.209 8.629 1.00 96.88 134 LYS A CA 1
ATOM 1041 C C . LYS A 1 134 ? -6.367 -0.612 9.024 1.00 96.88 134 LYS A C 1
ATOM 1043 O O . LYS A 1 134 ? -5.287 -0.384 8.484 1.00 96.88 134 LYS A O 1
ATOM 1048 N N . LEU A 1 135 ? -6.525 -1.565 9.940 1.00 96.56 135 LEU A N 1
ATOM 1049 C CA . LEU A 1 135 ? -5.406 -2.392 10.387 1.00 96.56 135 LEU A CA 1
ATOM 1050 C C . LEU A 1 135 ? -4.865 -3.268 9.249 1.00 96.56 135 LEU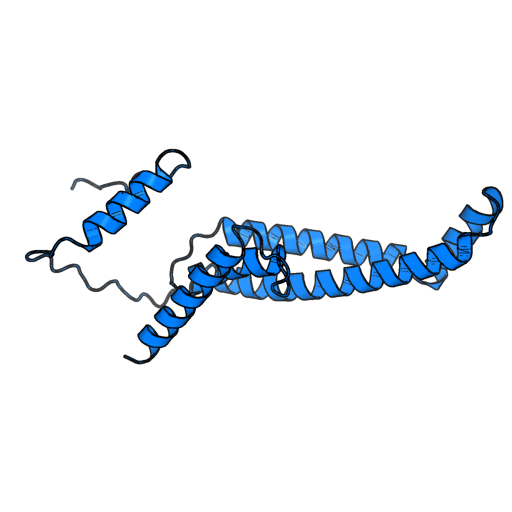 A C 1
ATOM 1052 O O . LEU A 1 135 ? -3.653 -3.332 9.058 1.00 96.56 135 LEU A O 1
ATOM 1056 N N . HIS A 1 136 ? -5.755 -3.855 8.444 1.00 95.69 136 HIS A N 1
ATOM 1057 C CA . HIS A 1 136 ? -5.391 -4.570 7.223 1.00 95.69 136 HIS A CA 1
ATOM 1058 C C . HIS A 1 136 ? -4.555 -3.691 6.291 1.00 95.69 136 HIS A C 1
ATOM 1060 O O . HIS A 1 136 ? -3.562 -4.164 5.753 1.00 95.69 136 HIS A O 1
ATOM 1066 N N . SER A 1 137 ? -4.918 -2.414 6.109 1.00 95.62 137 SER A N 1
ATOM 1067 C CA . SER A 1 137 ? -4.168 -1.526 5.211 1.00 95.62 137 SER A CA 1
ATOM 1068 C C . SER A 1 137 ? -2.707 -1.321 5.634 1.00 95.62 137 SER A C 1
ATOM 1070 O O . SER A 1 137 ? -1.839 -1.313 4.770 1.00 95.62 137 SER A O 1
ATOM 1072 N N . VAL A 1 138 ? -2.412 -1.239 6.943 1.00 94.19 138 VAL A N 1
ATOM 1073 C CA . VAL A 1 138 ? -1.020 -1.165 7.438 1.00 94.19 138 VAL A CA 1
ATOM 1074 C C . VAL A 1 138 ? -0.276 -2.460 7.152 1.00 94.19 138 VAL A C 1
ATOM 1076 O O . VAL A 1 138 ? 0.833 -2.428 6.635 1.00 94.19 138 VAL A O 1
ATOM 1079 N N . VAL A 1 139 ? -0.878 -3.596 7.518 1.00 93.88 139 VAL A N 1
ATOM 1080 C CA . VAL A 1 139 ? -0.215 -4.903 7.419 1.00 93.88 139 VAL A CA 1
ATOM 1081 C C . VAL A 1 139 ? 0.078 -5.244 5.962 1.00 93.88 139 VAL A C 1
ATOM 1083 O O . VAL A 1 139 ? 1.188 -5.654 5.648 1.00 93.88 139 VAL A O 1
ATOM 1086 N N . GLU A 1 140 ? -0.888 -5.028 5.074 1.00 93.25 140 GLU A N 1
ATOM 1087 C CA . GLU A 1 140 ? -0.735 -5.307 3.647 1.00 93.25 140 GLU A CA 1
ATOM 1088 C C . GLU A 1 140 ? 0.279 -4.369 2.973 1.00 93.25 140 GLU A C 1
ATOM 1090 O O . GLU A 1 140 ? 1.035 -4.818 2.118 1.00 93.25 140 GLU A O 1
ATOM 1095 N N . CYS A 1 141 ? 0.327 -3.088 3.357 1.00 89.31 141 CYS A N 1
ATOM 1096 C CA . CYS A 1 141 ? 1.235 -2.114 2.745 1.00 89.31 141 CYS A CA 1
ATOM 1097 C C . CYS A 1 141 ? 2.705 -2.343 3.128 1.00 89.31 141 CYS A C 1
ATOM 1099 O O . CYS A 1 141 ? 3.596 -2.146 2.306 1.00 89.31 141 CYS A O 1
ATOM 1101 N N . GLU A 1 142 ? 2.963 -2.715 4.379 1.00 88.75 142 GLU A N 1
ATOM 1102 C CA . GLU A 1 142 ? 4.310 -2.680 4.965 1.00 88.75 142 GLU A CA 1
ATOM 1103 C C . GLU A 1 142 ? 4.916 -4.077 5.172 1.00 88.75 142 GLU A C 1
ATOM 1105 O O . GLU A 1 142 ? 6.135 -4.228 5.204 1.00 88.75 142 GLU A O 1
ATOM 1110 N N . ASP A 1 143 ? 4.082 -5.114 5.291 1.00 88.56 143 ASP A N 1
ATOM 1111 C CA . ASP A 1 143 ? 4.514 -6.514 5.331 1.00 88.56 143 ASP A CA 1
ATOM 1112 C C . ASP A 1 143 ? 3.657 -7.398 4.408 1.00 88.56 143 ASP A C 1
ATOM 1114 O O . ASP A 1 143 ? 3.005 -8.353 4.865 1.00 88.56 143 ASP A O 1
ATOM 1118 N N . PRO A 1 144 ? 3.636 -7.099 3.093 1.00 82.19 144 PRO A N 1
ATOM 1119 C CA . PRO A 1 144 ? 2.929 -7.937 2.141 1.00 82.19 144 PRO A CA 1
ATOM 1120 C C . PRO A 1 144 ? 3.511 -9.357 2.178 1.00 82.19 144 PRO A C 1
ATOM 1122 O O . PRO A 1 144 ? 4.691 -9.580 1.910 1.00 82.19 144 PRO A O 1
ATOM 1125 N N . GLY A 1 145 ? 2.667 -10.341 2.497 1.00 80.81 145 GLY A N 1
ATOM 1126 C CA . GLY A 1 145 ? 3.052 -11.756 2.518 1.00 80.81 145 GLY A CA 1
ATOM 1127 C C . GLY A 1 145 ? 3.634 -12.283 3.836 1.00 80.81 145 GLY A C 1
ATOM 1128 O O . GLY A 1 145 ? 4.173 -13.388 3.827 1.00 80.81 145 GLY A O 1
ATOM 1129 N N . ASP A 1 146 ? 3.506 -11.554 4.955 1.00 85.44 146 ASP A N 1
ATOM 1130 C CA . ASP A 1 146 ? 3.925 -12.017 6.297 1.00 85.44 146 ASP A CA 1
ATOM 1131 C C . ASP A 1 146 ? 5.402 -12.459 6.344 1.00 85.44 146 ASP A C 1
ATOM 1133 O O . ASP A 1 146 ? 5.780 -13.539 6.821 1.00 85.44 146 ASP A O 1
ATOM 1137 N N . THR A 1 147 ? 6.266 -11.601 5.818 1.00 87.19 147 THR A N 1
ATOM 1138 C CA . THR A 1 147 ? 7.711 -11.826 5.763 1.00 87.19 147 THR A CA 1
ATOM 1139 C C . THR A 1 147 ? 8.421 -11.247 6.986 1.00 87.19 147 THR A C 1
ATOM 1141 O O . THR A 1 147 ? 9.388 -11.836 7.478 1.00 87.19 147 THR A O 1
ATOM 1144 N N . LEU A 1 148 ? 7.920 -10.138 7.537 1.00 87.00 148 LEU A N 1
ATOM 1145 C CA . LEU A 1 148 ? 8.533 -9.431 8.652 1.00 87.00 148 LEU A CA 1
ATOM 1146 C C . LEU A 1 148 ? 8.138 -10.077 9.984 1.00 87.00 148 LEU A C 1
ATOM 1148 O O . LEU A 1 148 ? 6.987 -10.056 10.420 1.00 87.00 148 LEU A O 1
ATOM 1152 N N . LYS A 1 149 ? 9.130 -10.654 10.671 1.00 90.31 149 LYS A N 1
ATOM 1153 C CA . LYS A 1 149 ? 8.955 -11.302 11.987 1.00 90.31 149 LYS A CA 1
ATOM 1154 C C . LYS A 1 149 ? 9.346 -10.414 13.170 1.00 90.31 149 LYS A C 1
ATOM 1156 O O . LYS A 1 149 ? 9.210 -10.829 14.315 1.00 90.31 149 LYS A O 1
ATOM 1161 N N . ILE A 1 150 ? 9.837 -9.207 12.900 1.00 92.06 150 ILE A N 1
ATOM 1162 C CA . ILE A 1 150 ? 10.187 -8.232 13.936 1.00 92.06 150 ILE A CA 1
ATOM 1163 C C . ILE A 1 150 ? 8.931 -7.533 14.466 1.00 92.06 150 ILE A C 1
ATOM 1165 O O . ILE A 1 150 ? 8.001 -7.263 13.707 1.00 92.06 150 ILE A O 1
ATOM 1169 N N . THR A 1 151 ? 8.923 -7.195 15.755 1.00 85.31 151 THR A N 1
ATOM 1170 C CA . THR A 1 151 ? 7.912 -6.302 16.340 1.00 85.31 151 THR A CA 1
ATOM 1171 C C . THR A 1 151 ? 7.861 -4.990 15.538 1.00 85.31 151 THR A C 1
ATOM 1173 O O . THR A 1 151 ? 8.923 -4.448 15.213 1.00 85.31 151 THR A O 1
ATOM 1176 N N . PRO A 1 152 ? 6.666 -4.452 15.220 1.00 92.56 152 PRO A N 1
ATOM 1177 C CA . PRO A 1 152 ? 5.346 -4.828 15.747 1.00 92.56 152 PRO A CA 1
ATOM 1178 C C . PRO A 1 152 ? 4.528 -5.788 14.862 1.00 92.56 152 PRO A C 1
ATOM 1180 O O . PRO A 1 152 ? 3.331 -5.959 15.087 1.00 92.56 152 PRO A O 1
ATOM 1183 N N . TRP A 1 153 ? 5.117 -6.367 13.816 1.00 92.81 153 TRP A N 1
ATOM 1184 C CA . TRP A 1 153 ? 4.360 -7.081 12.786 1.00 92.81 153 TRP A CA 1
ATOM 1185 C C . TRP A 1 153 ? 3.614 -8.325 13.298 1.00 92.81 153 TRP A C 1
ATOM 1187 O O . TRP A 1 153 ? 2.420 -8.453 12.995 1.00 92.81 153 TRP A O 1
ATOM 1197 N N . PRO A 1 154 ? 4.226 -9.204 14.121 1.00 93.56 154 PRO A N 1
ATOM 1198 C CA . PRO A 1 154 ? 3.501 -10.304 14.755 1.00 93.56 154 PRO A CA 1
ATOM 1199 C C . PRO A 1 154 ? 2.319 -9.829 15.615 1.00 93.56 154 PRO A C 1
ATOM 1201 O O . PRO A 1 154 ? 1.239 -10.417 15.562 1.00 93.56 154 PRO A O 1
ATOM 1204 N N . GLU A 1 155 ? 2.492 -8.747 16.376 1.00 94.81 155 GLU A N 1
ATOM 1205 C CA . GLU A 1 155 ? 1.473 -8.199 17.270 1.00 94.81 155 GLU A CA 1
ATOM 1206 C C . GLU A 1 155 ? 0.304 -7.587 16.486 1.00 94.81 155 GLU A C 1
ATOM 1208 O O . GLU A 1 155 ? -0.857 -7.840 16.809 1.00 94.81 155 GLU A O 1
ATOM 1213 N N . LEU A 1 156 ? 0.587 -6.844 15.411 1.00 94.75 156 LEU A N 1
ATOM 1214 C CA . LEU A 1 156 ? -0.441 -6.280 14.531 1.00 94.75 156 LEU A CA 1
ATOM 1215 C C . LEU A 1 156 ? -1.275 -7.377 13.851 1.00 94.75 156 LEU A C 1
ATOM 1217 O O . LEU A 1 156 ? -2.499 -7.256 13.780 1.00 94.75 156 LEU A O 1
ATOM 1221 N N . ARG A 1 157 ? -0.646 -8.476 13.411 1.00 94.38 157 ARG A N 1
ATOM 1222 C CA . ARG A 1 157 ? -1.360 -9.638 12.853 1.00 94.38 157 ARG A CA 1
ATOM 1223 C C . ARG A 1 157 ? -2.200 -10.375 13.890 1.00 94.38 157 ARG A C 1
ATOM 1225 O O . ARG A 1 157 ? -3.311 -10.804 13.571 1.00 94.38 157 ARG A O 1
ATOM 1232 N N . SER A 1 158 ? -1.704 -10.497 15.123 1.00 94.81 158 SER A N 1
ATOM 1233 C CA . SER A 1 158 ? -2.478 -11.065 16.231 1.00 94.81 158 SER A CA 1
ATOM 1234 C C . SER A 1 158 ? -3.743 -10.244 16.484 1.00 94.81 158 SER A C 1
ATOM 1236 O O . SER A 1 158 ? -4.837 -10.801 16.493 1.00 94.81 158 SER A O 1
ATOM 1238 N N . ILE A 1 159 ? -3.615 -8.916 16.590 1.00 96.56 159 ILE A N 1
ATOM 1239 C CA . ILE A 1 159 ? -4.761 -8.014 16.788 1.00 96.56 159 ILE A CA 1
ATOM 1240 C C . ILE A 1 159 ? -5.755 -8.141 15.628 1.00 96.56 159 ILE A C 1
ATOM 1242 O O . ILE A 1 159 ? -6.959 -8.240 15.855 1.00 96.56 159 ILE A O 1
ATOM 1246 N N . LEU A 1 160 ? -5.272 -8.167 14.381 1.00 94.88 160 LEU A N 1
ATOM 1247 C CA . LEU A 1 160 ? -6.135 -8.316 13.208 1.00 94.88 160 LEU A CA 1
ATOM 1248 C C . LEU A 1 160 ? -6.925 -9.631 13.249 1.00 94.88 160 LEU A C 1
ATOM 1250 O O . LEU A 1 160 ? -8.125 -9.634 12.977 1.00 94.88 160 LEU A O 1
ATOM 1254 N N . THR A 1 161 ? -6.269 -10.722 13.644 1.00 96.00 161 THR A N 1
ATOM 1255 C CA . THR A 1 161 ? -6.893 -12.043 13.788 1.00 96.00 161 THR A CA 1
ATOM 1256 C C . THR A 1 161 ? -8.016 -12.016 14.824 1.00 96.00 161 THR A C 1
ATOM 1258 O O . THR A 1 161 ? -9.123 -12.476 14.539 1.00 96.00 161 THR A O 1
ATOM 1261 N N . ASP A 1 162 ? -7.769 -11.428 15.996 1.00 96.31 162 ASP A N 1
ATOM 1262 C CA . ASP A 1 162 ? -8.764 -11.334 17.068 1.00 96.31 162 ASP A CA 1
ATOM 1263 C C . ASP A 1 162 ? -9.984 -10.503 16.642 1.00 96.31 162 ASP A C 1
ATOM 1265 O O . ASP A 1 162 ? -11.129 -10.898 16.877 1.00 96.31 162 ASP A O 1
ATOM 1269 N N . LEU A 1 163 ? -9.761 -9.374 15.960 1.00 94.88 163 LEU A N 1
ATOM 1270 C CA . LEU A 1 163 ? -10.843 -8.516 15.469 1.00 94.88 163 LEU A CA 1
ATOM 1271 C C . LEU A 1 163 ? -11.714 -9.228 14.422 1.00 94.88 163 LEU A C 1
ATOM 1273 O O . LEU A 1 163 ? -12.941 -9.121 14.483 1.00 94.88 163 LEU A O 1
ATOM 1277 N N . VAL A 1 164 ? -11.106 -9.979 13.495 1.00 92.88 164 VAL A N 1
ATOM 1278 C CA . VAL A 1 164 ? -11.840 -10.781 12.498 1.00 92.88 164 VAL A CA 1
ATOM 1279 C C . VAL A 1 164 ? -12.694 -11.846 13.187 1.00 92.88 164 VAL A C 1
ATOM 1281 O O . VAL A 1 164 ? -13.889 -11.945 12.907 1.00 92.88 164 VAL A O 1
ATOM 1284 N N . GLN A 1 165 ? -12.133 -12.576 14.156 1.00 93.56 165 GLN A N 1
ATOM 1285 C CA . GLN A 1 165 ? -12.884 -13.587 14.908 1.00 93.56 165 GLN A CA 1
ATOM 1286 C C . GLN A 1 165 ? -14.063 -12.989 15.689 1.00 93.56 165 GLN A C 1
ATOM 1288 O O . GLN A 1 165 ? -15.135 -13.593 15.746 1.00 93.56 165 GLN A O 1
ATOM 1293 N N . LEU A 1 166 ? -13.892 -11.810 16.294 1.00 90.94 166 LEU A N 1
ATOM 1294 C CA . LEU A 1 166 ? -14.972 -11.110 16.996 1.00 90.94 166 LEU A CA 1
ATOM 1295 C C . LEU A 1 166 ? -16.099 -10.695 16.045 1.00 90.94 166 LEU A C 1
ATOM 1297 O O . LEU A 1 166 ? -17.274 -10.856 16.377 1.00 90.94 166 LEU A O 1
ATOM 1301 N N . ASN A 1 167 ? -15.747 -10.203 14.858 1.00 90.31 167 ASN A N 1
ATOM 1302 C CA . ASN A 1 167 ? -16.714 -9.812 13.839 1.00 90.31 167 ASN A CA 1
ATOM 1303 C C . ASN A 1 167 ? -17.541 -11.004 13.334 1.00 90.31 167 ASN A C 1
ATOM 1305 O O . ASN A 1 167 ? -18.744 -10.878 13.105 1.00 90.31 167 ASN A O 1
ATOM 1309 N N . ASP A 1 168 ? -16.918 -12.172 13.190 1.00 86.06 168 ASP A N 1
ATOM 1310 C CA . ASP A 1 168 ? -17.617 -13.383 12.759 1.00 86.06 168 ASP A CA 1
ATOM 1311 C C . ASP A 1 168 ? -18.563 -13.914 13.838 1.00 86.06 168 ASP A C 1
ATOM 1313 O O . ASP A 1 168 ? -19.698 -14.275 13.533 1.00 86.06 168 ASP A O 1
ATOM 1317 N N . ARG A 1 169 ? -18.157 -13.866 15.115 1.00 87.00 169 ARG A N 1
ATOM 1318 C CA . ARG A 1 169 ? -19.038 -14.223 16.241 1.00 87.00 169 ARG A CA 1
ATOM 1319 C C . ARG A 1 169 ? -20.265 -13.313 16.309 1.00 87.00 169 ARG A C 1
ATOM 1321 O O . ARG A 1 169 ? -21.375 -13.816 16.448 1.00 87.00 169 ARG A O 1
ATOM 1328 N N . GLY A 1 170 ? -20.081 -12.001 16.147 1.00 76.44 170 GLY A N 1
ATOM 1329 C CA . GLY A 1 170 ? -21.174 -11.023 16.162 1.00 76.44 170 GLY A CA 1
ATOM 1330 C C . GLY A 1 170 ? -22.200 -11.188 15.034 1.00 76.44 170 GLY A C 1
ATOM 1331 O O . GLY A 1 170 ? -23.329 -10.748 15.192 1.00 76.44 170 GLY A O 1
ATOM 1332 N N . ARG A 1 171 ? -21.843 -11.846 13.920 1.00 69.19 171 ARG A N 1
ATOM 1333 C CA . ARG A 1 171 ? -22.763 -12.143 12.802 1.00 69.19 171 ARG A CA 1
ATOM 1334 C C . ARG A 1 171 ? -23.589 -13.420 12.981 1.00 69.19 171 ARG A C 1
ATOM 1336 O O . ARG A 1 171 ? -24.487 -13.666 12.183 1.00 69.19 171 ARG A O 1
ATOM 1343 N N . THR A 1 172 ? -23.253 -14.254 13.964 1.00 62.22 172 THR A N 1
ATOM 1344 C CA . THR A 1 172 ? -23.878 -15.577 14.176 1.00 62.22 172 THR A CA 1
ATOM 1345 C C . THR A 1 172 ? -24.914 -15.608 15.302 1.00 62.22 172 THR A C 1
ATOM 1347 O O . THR A 1 172 ? -25.490 -16.664 15.562 1.00 62.22 172 THR A O 1
ATOM 1350 N N . ILE A 1 173 ? -25.147 -14.469 15.955 1.00 49.47 173 ILE A N 1
ATOM 1351 C CA . ILE A 1 173 ? -26.145 -14.255 17.014 1.00 49.47 173 ILE A CA 1
ATOM 1352 C C . ILE A 1 173 ? -27.286 -13.428 16.425 1.00 49.47 173 ILE A C 1
ATOM 1354 O O . ILE A 1 173 ? -28.453 -13.749 16.739 1.00 49.47 173 ILE A O 1
#

Solvent-accessible surface area (backbone atoms only — not comparable to full-atom values): 10120 Å² total; per-residue (Å²): 133,85,82,78,75,76,77,82,82,42,91,88,47,40,67,58,55,50,52,50,53,59,58,55,74,73,52,84,76,85,83,71,85,67,74,76,78,78,80,64,90,66,75,44,73,24,46,68,35,43,56,52,28,53,55,40,48,54,50,30,58,50,36,47,56,49,35,53,53,41,50,52,52,52,45,68,72,39,68,88,47,54,78,80,54,27,60,58,51,46,54,55,47,31,71,74,71,39,42,67,60,38,47,49,52,30,53,54,42,46,54,51,30,53,51,30,51,52,51,35,71,72,40,74,57,77,43,72,67,24,48,49,49,55,53,47,53,54,46,54,74,75,35,65,86,76,72,60,80,55,86,63,46,57,58,54,52,50,53,50,51,53,52,51,54,51,55,55,54,68,72,75,114

pLDDT: mean 85.78, std 16.29, range [31.45, 97.94]

Mean predicted aligned error: 9.02 Å

Foldseek 3Di:
DPPPPPPDDDPVCVVVVVVVVVVVVPDPDPDDPDPPPPPPVPDWPLVVLLVVLVVLVVVLVVLVVLLVVLVVVLCVQQVPDDPVVNVVSSVVSCVVSVNVVSVVVSVVSVVVSVVSLVVSVPRDTPDLVSVLSNLCVVLCVPPNPPPDPDPPNVVSVVVSVVSVVVVVVVVVD